Protein AF-M0LZA4-F1 (afdb_monomer)

Nearest PDB structures (foldseek):
  5bpd-assembly1_C  TM=7.822E-01  e=6.440E-02  Pyrococcus furiosus
  6pco-assembly1_B  TM=7.372E-01  e=8.291E-02  Bordetella bronchiseptica
  5bqt-assembly1_B  TM=7.547E-01  e=1.211E-01  Pyrococcus furiosus
  5bpi-assembly1_D  TM=7.627E-01  e=1.374E-01  Pyrococcus furiosus
  5bpd-assembly1_D  TM=7.812E-01  e=1.660E-01  Pyrococcus furiosus

Mean predicted aligned error: 4.05 Å

Solvent-accessible surface area (backbone atoms only — not comparable to full-atom values): 6005 Å² total; per-residue (Å²): 134,90,71,64,51,64,72,67,73,50,67,73,89,59,65,65,45,42,79,69,17,92,88,49,49,80,66,50,49,40,54,51,49,47,24,69,74,69,40,70,40,35,32,62,62,48,17,74,38,37,91,48,50,34,70,54,34,57,61,43,52,61,52,40,30,73,74,46,33,24,40,72,45,82,99,41,93,67,30,36,29,58,24,73,56,29,49,37,48,75,70,64,74,52,56,52,78,79,64,49,80,93,124

Organism: NCBI:txid1132509

Secondary structure (DSSP, 8-state):
----GGG-PPPGGGTTGGGTSTT--HHHHHHHHHHHHH-SB-HHHHHTTSSS-HHHHHHHHHHHHHTTSEEEPTTSTT-EEE-HHHHHHHTT-S-GGGGS---

Radius of gyration: 12.82 Å; Cα contacts (8 Å, |Δi|>4): 148; chains: 1; bounding box: 28×31×44 Å

Sequence (103 aa):
MNGNAGDLEPPSYLEGVHREVDWMQPSDNYILEWLSHAGKQTPHTIGLNIAYSYETASHRCPILANHGLLNRIEGERGVYELSDLGRQYLAGELSPEDLQDDE

InterPro domains:
  IPR036388 Winged helix-like DNA-binding domain superfamily [G3DSA:1.10.10.10] (15-100)
  IPR036390 Winged helix DNA-binding domain superfamily [SSF46785] (25-91)

Structure (mmCIF, N/CA/C/O backbone):
data_AF-M0LZA4-F1
#
_entry.id   AF-M0LZA4-F1
#
loop_
_atom_site.group_PDB
_atom_site.id
_atom_site.type_symbol
_atom_site.label_atom_id
_atom_site.label_alt_id
_atom_site.label_comp_id
_atom_site.label_asym_id
_atom_site.label_entity_id
_atom_site.label_seq_id
_atom_site.pdbx_PDB_ins_code
_atom_site.Cartn_x
_atom_site.Cartn_y
_atom_site.Cartn_z
_atom_site.occupancy
_atom_site.B_iso_or_equiv
_atom_site.auth_seq_id
_atom_site.auth_comp_id
_atom_site.auth_asym_id
_atom_site.auth_atom_id
_atom_site.pdbx_PDB_model_num
ATOM 1 N N . MET A 1 1 ? -4.408 2.447 -25.211 1.00 38.28 1 MET A N 1
ATOM 2 C CA . MET A 1 1 ? -4.411 3.597 -24.288 1.00 38.28 1 MET A CA 1
ATOM 3 C C . MET A 1 1 ? -2.954 3.859 -23.954 1.00 38.28 1 MET A C 1
ATOM 5 O O . MET A 1 1 ? -2.333 2.973 -23.393 1.00 38.28 1 MET A O 1
ATOM 9 N N . ASN A 1 2 ? -2.390 4.982 -24.399 1.00 37.00 2 ASN A N 1
ATOM 10 C CA . ASN A 1 2 ? -1.015 5.387 -24.073 1.00 37.00 2 ASN A CA 1
ATOM 11 C C . ASN A 1 2 ? -1.081 6.467 -22.985 1.00 37.00 2 ASN A C 1
ATOM 13 O O . ASN A 1 2 ? -0.670 7.600 -23.216 1.00 37.00 2 ASN A O 1
ATOM 17 N N . GLY A 1 3 ? -1.714 6.143 -21.854 1.00 44.88 3 GLY A N 1
ATOM 18 C CA . GLY A 1 3 ? -1.645 6.992 -20.669 1.00 44.88 3 GLY A CA 1
ATOM 19 C C . GLY A 1 3 ? -0.271 6.798 -20.048 1.00 44.88 3 GLY A C 1
ATOM 20 O O . GLY A 1 3 ? 0.137 5.659 -19.823 1.00 44.88 3 GLY A O 1
ATOM 21 N N . ASN A 1 4 ? 0.468 7.883 -19.850 1.00 50.09 4 ASN A N 1
ATOM 22 C CA . ASN A 1 4 ? 1.669 7.836 -19.036 1.00 50.09 4 ASN A CA 1
ATOM 23 C C . ASN A 1 4 ? 1.234 7.439 -17.619 1.00 50.09 4 ASN A C 1
ATOM 25 O O . ASN A 1 4 ? 0.330 8.059 -17.068 1.00 50.09 4 ASN A O 1
ATOM 29 N N . ALA A 1 5 ? 1.831 6.395 -17.047 1.00 54.19 5 ALA A N 1
ATOM 30 C CA . ALA A 1 5 ? 1.429 5.877 -15.739 1.00 54.19 5 ALA A CA 1
ATOM 31 C C . ALA A 1 5 ? 1.521 6.933 -14.616 1.00 54.19 5 ALA A C 1
ATOM 33 O O . ALA A 1 5 ? 0.789 6.854 -13.637 1.00 54.19 5 ALA A O 1
ATOM 34 N N . GLY A 1 6 ? 2.343 7.972 -14.814 1.00 56.28 6 GLY A N 1
ATOM 35 C CA . GLY A 1 6 ? 2.496 9.097 -13.890 1.00 56.28 6 GLY A CA 1
ATOM 36 C C . GLY A 1 6 ? 1.265 9.993 -13.686 1.00 56.28 6 GLY A C 1
ATOM 37 O O . GLY A 1 6 ? 1.331 10.840 -12.805 1.00 56.28 6 GLY A O 1
ATOM 38 N N . ASP A 1 7 ? 0.175 9.810 -14.443 1.00 67.94 7 ASP A N 1
ATOM 39 C CA . ASP A 1 7 ? -1.081 10.569 -14.280 1.00 67.94 7 ASP A CA 1
ATOM 40 C C . ASP A 1 7 ? -2.157 9.794 -13.485 1.00 67.94 7 ASP A C 1
ATOM 42 O O . ASP A 1 7 ? -3.316 10.213 -13.428 1.00 67.94 7 ASP A O 1
ATOM 46 N N . LEU A 1 8 ? -1.820 8.623 -12.928 1.00 74.75 8 LEU A N 1
ATOM 47 C CA . LEU A 1 8 ? -2.757 7.830 -12.135 1.00 74.75 8 LEU A CA 1
ATOM 48 C C . LEU A 1 8 ? -2.972 8.492 -10.768 1.00 74.75 8 LEU A C 1
ATOM 50 O O . LEU A 1 8 ? -2.183 8.313 -9.840 1.00 74.75 8 LEU A O 1
ATOM 54 N N . GLU A 1 9 ? -4.049 9.260 -10.663 1.00 85.00 9 GLU A N 1
ATOM 55 C CA . GLU A 1 9 ? -4.497 9.840 -9.403 1.00 85.00 9 GLU A CA 1
ATOM 56 C C . GLU A 1 9 ? -5.403 8.850 -8.656 1.00 85.00 9 GLU A C 1
ATOM 58 O O . GLU A 1 9 ? -6.311 8.278 -9.267 1.00 85.00 9 GLU A O 1
ATOM 63 N N . PRO A 1 10 ? -5.201 8.648 -7.343 1.00 89.12 10 PRO A N 1
ATOM 64 C CA . PRO A 1 10 ? -6.105 7.841 -6.543 1.00 89.12 10 PRO A CA 1
ATOM 65 C C . PRO A 1 10 ? -7.498 8.485 -6.461 1.00 89.12 10 PRO A C 1
ATOM 67 O O . PRO A 1 10 ? -7.644 9.696 -6.668 1.00 89.12 10 PRO A O 1
ATOM 70 N N . PRO A 1 11 ? -8.537 7.709 -6.104 1.00 92.12 11 PRO A N 1
ATOM 71 C CA . PRO A 1 11 ? -9.874 8.253 -5.923 1.00 92.12 11 PRO A CA 1
ATOM 72 C C . PRO A 1 11 ? -9.890 9.427 -4.936 1.00 92.12 11 PRO A C 1
ATOM 74 O O . PRO A 1 11 ? -9.397 9.321 -3.812 1.00 92.12 11 PRO A O 1
ATOM 77 N N . SER A 1 12 ? -10.488 10.552 -5.337 1.00 92.44 12 SER A N 1
ATOM 78 C CA . SER A 1 12 ? -10.425 11.805 -4.569 1.00 92.44 12 SER A CA 1
ATOM 79 C C . SER A 1 12 ? -11.067 11.724 -3.182 1.00 92.44 12 SER A C 1
ATOM 81 O O . SER A 1 12 ? -10.719 12.501 -2.302 1.00 92.44 12 SER A O 1
ATOM 83 N N . TYR A 1 13 ? -11.980 10.779 -2.947 1.00 91.81 13 TYR A N 1
ATOM 84 C CA . TYR A 1 13 ? -12.565 10.550 -1.621 1.00 91.81 13 TYR A CA 1
ATOM 85 C C . TYR A 1 13 ? -11.591 9.911 -0.620 1.00 91.81 13 TYR A C 1
ATOM 87 O O . TYR A 1 13 ? -11.872 9.91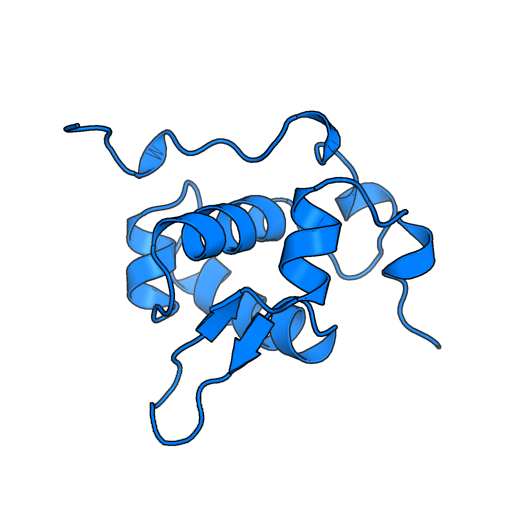9 0.572 1.00 91.81 13 TYR A O 1
ATOM 95 N N . LEU A 1 14 ? -10.447 9.391 -1.076 1.00 93.56 14 LEU A N 1
ATOM 96 C CA . LEU A 1 14 ? -9.364 8.921 -0.206 1.00 93.56 14 LEU A CA 1
ATOM 97 C C . LEU A 1 14 ? -8.360 10.034 0.120 1.00 93.56 14 LEU A C 1
ATOM 99 O O . LEU A 1 14 ? -7.400 9.820 0.870 1.00 93.56 14 LEU A O 1
ATOM 103 N N . GLU A 1 15 ? -8.541 11.228 -0.451 1.00 91.12 15 GLU A N 1
ATOM 104 C CA . GLU A 1 15 ? -7.681 12.367 -0.174 1.00 91.12 15 GLU A CA 1
ATOM 105 C C . GLU A 1 15 ? -7.785 12.754 1.306 1.00 91.12 15 GLU A C 1
ATOM 107 O O . GLU A 1 15 ? -8.848 13.079 1.824 1.00 91.12 15 GLU A O 1
ATOM 112 N N . GLY A 1 16 ? -6.646 12.737 1.998 1.00 92.75 16 GLY A N 1
ATOM 113 C CA . GLY A 1 16 ? -6.576 13.113 3.407 1.00 92.75 16 GLY A CA 1
ATOM 114 C C . GLY A 1 16 ? -6.819 11.984 4.407 1.00 92.75 16 GLY A C 1
ATOM 115 O O . GLY A 1 16 ? -6.524 12.216 5.572 1.00 92.75 16 GLY A O 1
ATOM 116 N N . VAL A 1 17 ? -7.211 10.771 3.988 1.00 94.88 17 VAL A N 1
ATOM 117 C CA . VAL A 1 17 ? -7.378 9.621 4.909 1.00 94.88 17 VAL A CA 1
ATOM 118 C C . VAL A 1 17 ? -6.101 9.339 5.710 1.00 94.88 17 VAL A C 1
ATOM 120 O O . VAL A 1 17 ? -6.155 9.098 6.909 1.00 94.88 17 VAL A O 1
ATOM 123 N N . HIS A 1 18 ? -4.927 9.490 5.088 1.00 95.31 18 HIS A N 1
ATOM 124 C CA . HIS A 1 18 ? -3.623 9.374 5.759 1.00 95.31 18 HIS A CA 1
ATOM 125 C C . HIS A 1 18 ? -3.401 10.361 6.922 1.00 95.31 18 HIS A C 1
ATOM 127 O O . HIS A 1 18 ? -2.405 10.257 7.624 1.00 95.31 18 HIS A O 1
ATOM 133 N N . ARG A 1 19 ? -4.250 11.384 7.077 1.00 96.31 19 ARG A N 1
ATOM 134 C CA . ARG A 1 19 ? -4.193 12.329 8.204 1.00 96.31 19 ARG A CA 1
ATOM 135 C C . ARG A 1 19 ? -5.002 11.843 9.402 1.00 96.31 19 ARG A C 1
ATOM 137 O O . ARG A 1 19 ? -4.838 12.395 10.482 1.00 96.31 19 ARG A O 1
ATOM 144 N N . GLU A 1 20 ? -5.889 10.880 9.181 1.00 95.88 20 GLU A N 1
ATOM 145 C CA . GLU A 1 20 ? -6.749 10.272 10.195 1.00 95.88 20 GLU A CA 1
ATOM 146 C C . GLU A 1 20 ? -6.250 8.879 10.601 1.00 95.88 20 GLU A C 1
ATOM 148 O O . GLU A 1 20 ? -6.637 8.395 11.655 1.00 95.88 20 GLU A O 1
ATOM 153 N N . VAL A 1 21 ? -5.378 8.255 9.799 1.00 96.31 21 VAL A N 1
ATOM 154 C CA . VAL A 1 21 ? -4.763 6.946 10.068 1.00 96.31 21 VAL A CA 1
ATOM 155 C C . VAL A 1 21 ? -3.264 7.118 10.317 1.00 96.31 21 VAL A C 1
ATOM 157 O O . VAL A 1 21 ? -2.518 7.470 9.400 1.00 96.31 21 VAL A O 1
ATOM 160 N N . ASP A 1 22 ? -2.813 6.841 11.542 1.00 94.06 22 ASP A N 1
ATOM 161 C CA . ASP A 1 22 ? -1.497 7.269 12.050 1.00 94.06 22 ASP A CA 1
ATOM 162 C C . ASP A 1 22 ? -0.288 6.661 11.315 1.00 94.06 22 ASP A C 1
ATOM 164 O O . ASP A 1 22 ? 0.793 7.257 11.266 1.00 94.06 22 ASP A O 1
ATOM 168 N N . TRP A 1 23 ? -0.448 5.483 10.709 1.00 96.25 23 TRP A N 1
ATOM 169 C CA . TRP A 1 23 ? 0.632 4.779 10.007 1.00 96.25 23 TRP A CA 1
ATOM 170 C C . TRP A 1 23 ? 0.651 5.026 8.490 1.00 96.25 23 TRP A C 1
ATOM 172 O O . TRP A 1 23 ? 1.636 4.676 7.813 1.00 96.25 23 TRP A O 1
ATOM 182 N N . MET A 1 24 ? -0.410 5.614 7.930 1.00 97.44 24 MET A N 1
ATOM 183 C CA . MET A 1 24 ? -0.564 5.822 6.489 1.00 97.44 24 MET A CA 1
ATOM 184 C C . MET A 1 24 ? 0.210 7.043 5.982 1.00 97.44 24 MET A C 1
ATOM 186 O O . MET A 1 24 ? 0.513 7.994 6.698 1.00 97.44 24 MET A O 1
ATOM 190 N N . GLN A 1 25 ? 0.539 7.024 4.693 1.00 97.44 25 GLN A N 1
ATOM 191 C CA . GLN A 1 25 ? 1.168 8.129 3.977 1.00 97.44 25 GLN A CA 1
ATOM 192 C C . GLN A 1 25 ? 0.408 8.436 2.681 1.00 97.44 25 GLN A C 1
ATOM 194 O O . GLN A 1 25 ? -0.201 7.539 2.103 1.00 97.44 25 GLN A O 1
ATOM 199 N N . PRO A 1 26 ? 0.488 9.675 2.152 1.00 96.00 26 PRO A N 1
ATOM 200 C CA . PRO A 1 26 ? -0.162 10.030 0.887 1.00 96.00 26 PRO A CA 1
ATOM 201 C C . PRO A 1 26 ? 0.196 9.095 -0.279 1.00 96.00 26 PRO A C 1
ATOM 203 O O . PRO A 1 26 ? -0.640 8.810 -1.131 1.00 96.00 26 PRO A O 1
ATOM 206 N N . SER A 1 27 ? 1.434 8.592 -0.297 1.00 96.31 27 SER A N 1
ATOM 207 C CA . SER A 1 27 ? 1.950 7.682 -1.323 1.00 96.31 27 SER A CA 1
ATOM 208 C C . SER A 1 27 ? 1.266 6.319 -1.354 1.00 96.31 27 SER A C 1
ATOM 210 O O . SER A 1 27 ? 1.292 5.662 -2.394 1.00 96.31 27 SER A O 1
ATOM 212 N N . ASP A 1 28 ? 0.642 5.892 -0.258 1.00 97.88 28 ASP A N 1
ATOM 213 C CA . ASP A 1 28 ? 0.002 4.581 -0.174 1.00 97.88 28 ASP A CA 1
ATOM 214 C C . ASP A 1 28 ? -1.166 4.459 -1.142 1.00 97.88 28 ASP A C 1
ATOM 216 O O . ASP A 1 28 ? -1.283 3.451 -1.834 1.00 97.88 28 ASP A O 1
ATOM 220 N N . ASN A 1 29 ? -1.968 5.517 -1.271 1.00 97.06 29 ASN A N 1
ATOM 221 C CA . ASN A 1 29 ? -3.111 5.532 -2.179 1.00 97.06 29 ASN A CA 1
ATOM 222 C C . ASN A 1 29 ? -2.670 5.309 -3.631 1.00 97.06 29 ASN A C 1
ATOM 224 O O . ASN A 1 29 ? -3.308 4.555 -4.357 1.00 97.06 29 ASN A O 1
ATOM 228 N N . TYR A 1 30 ? -1.536 5.889 -4.035 1.00 96.69 30 TYR A N 1
ATOM 229 C CA . TYR A 1 30 ? -0.977 5.701 -5.376 1.00 96.69 30 TYR A CA 1
ATOM 230 C C . TYR A 1 30 ? -0.451 4.278 -5.587 1.00 96.69 30 TYR A C 1
ATOM 232 O O . TYR A 1 30 ? -0.599 3.718 -6.671 1.00 96.69 30 TYR A O 1
ATOM 240 N N . ILE A 1 31 ? 0.151 3.669 -4.561 1.00 97.50 31 ILE A N 1
ATOM 241 C CA . ILE A 1 31 ? 0.622 2.278 -4.623 1.00 97.50 31 ILE A CA 1
ATOM 242 C C . ILE A 1 31 ? -0.563 1.322 -4.785 1.00 97.50 31 ILE A C 1
ATOM 244 O O . ILE A 1 31 ? -0.529 0.450 -5.656 1.00 97.50 31 ILE A O 1
ATOM 248 N N . LEU A 1 32 ? -1.599 1.487 -3.958 1.00 97.75 32 LEU A N 1
ATOM 249 C CA . LEU A 1 32 ? -2.803 0.655 -3.986 1.00 97.75 32 LEU A CA 1
ATOM 250 C C . LEU A 1 32 ? -3.528 0.803 -5.325 1.00 97.75 32 LEU A C 1
ATOM 252 O O . LEU A 1 32 ? -3.845 -0.204 -5.960 1.00 97.75 32 LEU A O 1
ATOM 256 N N . GLU A 1 33 ? -3.715 2.039 -5.790 1.00 96.88 33 GLU A N 1
ATOM 257 C CA . GLU A 1 33 ? -4.389 2.316 -7.057 1.00 96.88 33 GLU A CA 1
ATOM 258 C C . GLU A 1 33 ? -3.603 1.775 -8.256 1.00 96.88 33 GLU A C 1
ATOM 260 O O . GLU A 1 33 ? -4.172 1.174 -9.167 1.00 96.88 33 GLU A O 1
ATOM 265 N N . TRP A 1 34 ? -2.274 1.883 -8.252 1.00 96.69 34 TRP A N 1
ATOM 266 C CA . TRP A 1 34 ? -1.465 1.285 -9.312 1.00 96.69 34 TRP A CA 1
ATOM 267 C C . TRP A 1 34 ? -1.592 -0.241 -9.343 1.00 96.69 34 TRP A C 1
ATOM 269 O O . TRP A 1 34 ? -1.768 -0.832 -10.410 1.00 96.69 34 TRP A O 1
ATOM 279 N N . LEU A 1 35 ? -1.536 -0.898 -8.183 1.00 97.38 35 LEU A N 1
ATOM 280 C CA . LEU A 1 35 ? -1.668 -2.355 -8.087 1.00 97.38 35 LEU A CA 1
ATOM 281 C C . LEU A 1 35 ? -3.080 -2.849 -8.434 1.00 97.38 35 LEU A C 1
ATOM 283 O O . LEU A 1 35 ? -3.214 -3.970 -8.934 1.00 97.38 35 LEU A O 1
ATOM 287 N N . SER A 1 36 ? -4.117 -2.026 -8.237 1.00 96.75 36 SER A N 1
ATOM 288 C CA . SER A 1 36 ? -5.489 -2.339 -8.664 1.00 96.75 36 SER A CA 1
ATOM 289 C C . SER A 1 36 ? -5.589 -2.494 -10.190 1.00 96.75 36 SER A C 1
ATOM 291 O O . SER A 1 36 ? -6.305 -3.374 -10.675 1.00 96.75 36 SER A O 1
ATOM 293 N N . HIS A 1 37 ? -4.789 -1.723 -10.937 1.00 94.12 37 HIS A N 1
ATOM 294 C CA . HIS A 1 37 ? -4.735 -1.727 -12.401 1.00 94.12 37 HIS A CA 1
ATOM 295 C C . HIS A 1 37 ? -3.695 -2.698 -12.976 1.00 94.12 37 HIS A C 1
ATOM 297 O O . HIS A 1 37 ? -3.964 -3.411 -13.945 1.00 94.12 37 HIS A O 1
ATOM 303 N N . ALA A 1 38 ? -2.486 -2.709 -12.411 1.00 94.69 38 ALA A N 1
ATOM 304 C CA . ALA A 1 38 ? -1.323 -3.405 -12.963 1.00 94.69 38 ALA A CA 1
ATOM 305 C C . ALA A 1 38 ? -1.174 -4.856 -12.472 1.00 94.69 38 ALA A C 1
ATOM 307 O O . ALA A 1 38 ? -0.321 -5.592 -12.983 1.00 94.69 38 ALA A O 1
ATOM 308 N N . GLY A 1 39 ? -1.968 -5.269 -11.479 1.00 96.06 39 GLY A N 1
ATOM 309 C CA . GLY A 1 39 ? -1.845 -6.568 -10.824 1.00 96.06 39 GLY A CA 1
ATOM 310 C C . GLY A 1 39 ? -0.569 -6.672 -9.989 1.00 96.06 39 GLY A C 1
ATOM 311 O O . GLY A 1 39 ? -0.078 -5.680 -9.456 1.00 96.06 39 GLY A O 1
ATOM 312 N N . LYS A 1 40 ? -0.018 -7.884 -9.865 1.00 96.81 40 LYS A N 1
ATOM 313 C CA . LYS A 1 40 ? 1.165 -8.133 -9.032 1.00 96.81 40 LYS A CA 1
ATOM 314 C C . LYS A 1 40 ? 2.423 -7.459 -9.593 1.00 96.81 40 LYS A C 1
ATOM 316 O O . LYS A 1 40 ? 2.776 -7.666 -10.754 1.00 96.81 40 LYS A O 1
ATOM 321 N N . GLN A 1 41 ? 3.118 -6.668 -8.779 1.00 97.88 41 GLN A N 1
ATOM 322 C CA . GLN A 1 41 ? 4.299 -5.901 -9.193 1.00 97.88 41 GLN A CA 1
ATOM 323 C C . GLN A 1 41 ? 5.383 -5.873 -8.110 1.00 97.88 41 GLN A C 1
ATOM 325 O O . GLN A 1 41 ? 5.134 -6.114 -6.930 1.00 97.88 41 GLN A O 1
ATOM 330 N N . THR A 1 42 ? 6.613 -5.554 -8.518 1.00 97.69 42 THR A N 1
ATOM 331 C CA . THR A 1 42 ? 7.705 -5.247 -7.580 1.00 97.69 42 THR A CA 1
ATOM 332 C C . THR A 1 42 ? 7.672 -3.769 -7.182 1.00 97.69 42 THR A C 1
ATOM 334 O O . THR A 1 42 ? 7.271 -2.944 -8.007 1.00 97.69 42 THR A O 1
ATOM 337 N N . PRO A 1 43 ? 8.185 -3.380 -5.998 1.00 97.19 43 PRO A N 1
ATOM 338 C CA . PRO A 1 43 ? 8.306 -1.973 -5.619 1.00 97.19 43 PRO A CA 1
ATOM 339 C C . PRO A 1 43 ? 9.064 -1.122 -6.641 1.00 97.19 43 PRO A C 1
ATOM 341 O O . PRO A 1 43 ? 8.745 0.048 -6.823 1.00 97.19 43 PRO A O 1
ATOM 344 N N . HIS A 1 44 ? 10.037 -1.717 -7.341 1.00 96.00 44 HIS A N 1
ATOM 345 C CA . HIS A 1 44 ? 10.762 -1.051 -8.422 1.00 96.00 44 HIS A CA 1
ATOM 346 C C . HIS A 1 44 ? 9.840 -0.666 -9.573 1.00 96.00 44 HIS A C 1
ATOM 348 O O . HIS A 1 44 ? 9.815 0.495 -9.970 1.00 96.00 44 HIS A O 1
ATOM 354 N N . THR A 1 45 ? 9.034 -1.608 -10.064 1.00 95.81 45 THR A N 1
ATOM 355 C CA . THR A 1 45 ? 8.064 -1.313 -11.121 1.00 95.81 45 THR A CA 1
ATOM 356 C C . THR A 1 45 ? 7.009 -0.315 -10.651 1.00 95.81 45 THR A C 1
ATOM 358 O O . THR A 1 45 ? 6.646 0.567 -11.420 1.00 95.81 45 THR A O 1
ATOM 361 N N . ILE A 1 46 ? 6.551 -0.410 -9.400 1.00 96.00 46 ILE A N 1
ATOM 362 C CA . ILE A 1 46 ? 5.572 0.527 -8.829 1.00 96.00 46 ILE A CA 1
ATOM 363 C C . ILE A 1 46 ? 6.128 1.957 -8.853 1.00 96.00 46 ILE A C 1
ATOM 365 O O . ILE A 1 46 ? 5.535 2.823 -9.484 1.00 96.00 46 ILE A O 1
ATOM 369 N N . GLY A 1 47 ? 7.302 2.201 -8.259 1.00 94.94 47 GLY A N 1
ATOM 370 C CA . GLY A 1 47 ? 7.896 3.544 -8.172 1.00 94.94 47 GLY A CA 1
ATOM 371 C C . GLY A 1 47 ? 8.327 4.164 -9.507 1.00 94.94 47 GLY A C 1
ATOM 372 O O . GLY A 1 47 ? 8.554 5.364 -9.578 1.00 94.94 47 GLY A O 1
ATOM 373 N N . LEU A 1 48 ? 8.440 3.374 -10.579 1.00 93.88 48 LEU A N 1
ATOM 374 C CA . LEU A 1 48 ? 8.646 3.901 -11.935 1.00 93.88 48 LEU A CA 1
ATOM 375 C C . LEU A 1 48 ? 7.354 4.420 -12.583 1.00 93.88 48 LEU A C 1
ATOM 377 O O . LEU A 1 48 ? 7.421 5.086 -13.613 1.00 93.88 48 LEU A O 1
ATOM 381 N N . ASN A 1 49 ? 6.195 4.073 -12.022 1.00 94.06 49 ASN A N 1
ATOM 382 C CA . ASN A 1 49 ? 4.885 4.276 -12.635 1.00 94.06 49 ASN A CA 1
ATOM 383 C C . ASN A 1 49 ? 3.922 5.100 -11.771 1.00 94.06 49 ASN A C 1
ATOM 385 O O . ASN A 1 49 ? 2.796 5.317 -12.192 1.00 94.06 49 ASN A O 1
ATOM 389 N N . ILE A 1 50 ? 4.344 5.571 -10.598 1.00 93.50 50 ILE A N 1
ATOM 390 C CA . ILE A 1 50 ? 3.546 6.457 -9.739 1.00 93.50 50 ILE A CA 1
ATOM 391 C C . ILE A 1 50 ? 4.275 7.783 -9.510 1.00 93.50 50 ILE A C 1
ATOM 393 O O . ILE A 1 50 ? 5.462 7.912 -9.805 1.00 93.50 50 ILE A O 1
ATOM 397 N N . ALA A 1 51 ? 3.588 8.761 -8.922 1.00 92.00 51 ALA A N 1
ATOM 398 C CA . ALA A 1 51 ? 4.152 10.075 -8.596 1.00 92.00 51 ALA A CA 1
ATOM 399 C C . ALA A 1 51 ? 5.258 10.059 -7.508 1.00 92.00 51 ALA A C 1
ATOM 401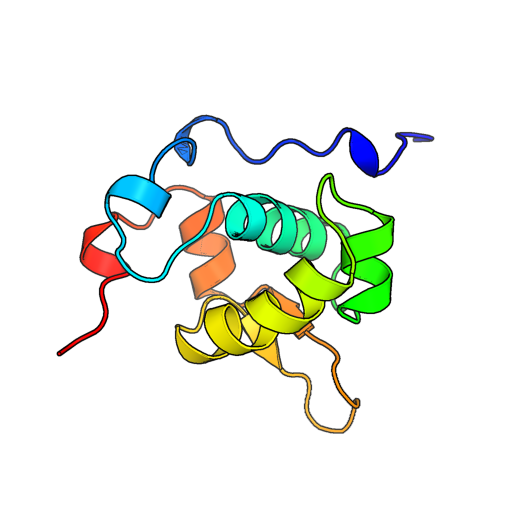 O O . ALA A 1 51 ? 5.833 11.099 -7.187 1.00 92.00 51 ALA A O 1
ATOM 402 N N . TYR A 1 52 ? 5.566 8.892 -6.937 1.00 93.31 52 TYR A N 1
ATOM 403 C CA . TYR A 1 52 ? 6.531 8.692 -5.855 1.00 93.31 52 TYR A CA 1
ATOM 404 C C . TYR A 1 52 ? 7.686 7.788 -6.278 1.00 93.31 52 TYR A C 1
ATOM 406 O O . TYR A 1 52 ? 7.554 6.963 -7.176 1.00 93.31 52 TYR A O 1
ATOM 414 N N . SER A 1 53 ? 8.823 7.913 -5.591 1.00 94.56 53 SER A N 1
ATOM 415 C CA . SER A 1 53 ? 10.031 7.178 -5.955 1.00 94.56 53 SER A CA 1
ATOM 416 C C . SER A 1 53 ? 9.953 5.682 -5.631 1.00 94.56 53 SER A C 1
ATOM 418 O O . SER A 1 53 ? 9.145 5.215 -4.821 1.00 94.56 53 SER A O 1
ATOM 420 N N . TYR A 1 54 ? 10.872 4.921 -6.227 1.00 94.38 54 TYR A N 1
ATOM 421 C CA . TYR A 1 54 ? 11.105 3.522 -5.875 1.00 94.38 54 TYR A CA 1
ATOM 422 C C . TYR A 1 54 ? 11.398 3.329 -4.381 1.00 94.38 54 TYR A C 1
ATOM 424 O O . TYR A 1 54 ? 10.877 2.393 -3.780 1.00 94.38 54 TYR A O 1
ATOM 432 N N . GLU A 1 55 ? 12.210 4.190 -3.767 1.00 97.75 55 GLU A N 1
ATOM 433 C CA . GLU A 1 55 ? 12.546 4.103 -2.342 1.00 97.75 55 GLU A CA 1
ATOM 434 C C . GLU A 1 55 ? 11.290 4.225 -1.477 1.00 97.75 55 GLU A C 1
ATOM 436 O O . GLU A 1 55 ? 11.111 3.438 -0.545 1.00 97.75 55 GLU A O 1
ATOM 441 N N . THR A 1 56 ? 10.384 5.146 -1.830 1.00 97.44 56 THR A N 1
ATOM 442 C CA . THR A 1 56 ? 9.070 5.257 -1.191 1.00 97.44 56 THR A CA 1
ATOM 443 C C . THR A 1 56 ? 8.282 3.961 -1.352 1.00 97.44 56 THR A C 1
ATOM 445 O O . THR A 1 56 ? 7.869 3.379 -0.351 1.00 97.44 56 THR A O 1
ATOM 448 N N . ALA A 1 57 ? 8.126 3.450 -2.577 1.00 97.44 57 ALA A N 1
ATOM 449 C CA . ALA A 1 57 ? 7.395 2.204 -2.815 1.00 97.44 57 ALA A CA 1
ATOM 450 C C . ALA A 1 57 ? 8.005 1.012 -2.051 1.00 97.44 57 ALA A C 1
ATOM 452 O O . ALA A 1 57 ? 7.281 0.214 -1.455 1.00 97.44 57 ALA A O 1
ATOM 453 N N . SER A 1 58 ? 9.336 0.906 -2.010 1.00 97.69 58 SER A N 1
A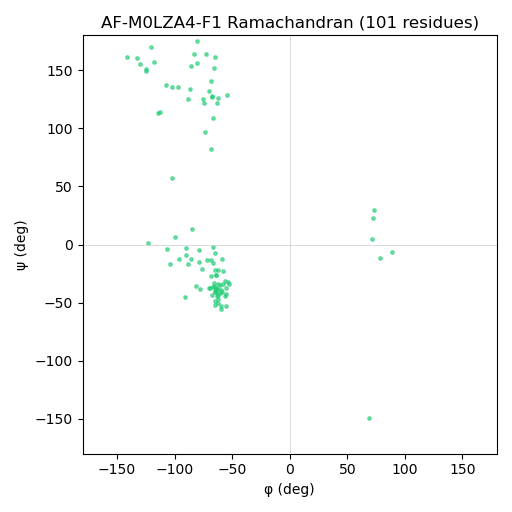TOM 454 C CA . SER A 1 58 ? 10.053 -0.164 -1.310 1.00 97.69 58 SER A CA 1
ATOM 455 C C . SER A 1 58 ? 9.861 -0.110 0.202 1.00 97.69 58 SER A C 1
ATOM 457 O O . SER A 1 58 ? 9.859 -1.164 0.837 1.00 97.69 58 SER A O 1
ATOM 459 N N . HIS A 1 59 ? 9.725 1.085 0.776 1.00 98.19 59 HIS A N 1
ATOM 460 C CA . HIS A 1 59 ? 9.455 1.263 2.200 1.00 98.19 59 HIS A CA 1
ATOM 461 C C . HIS A 1 59 ? 7.980 1.014 2.538 1.00 98.19 59 HIS A C 1
ATOM 463 O O . HIS A 1 59 ? 7.676 0.413 3.565 1.00 98.19 59 HIS A O 1
ATOM 469 N N . ARG A 1 60 ? 7.061 1.445 1.668 1.00 98.38 60 ARG A N 1
ATOM 470 C CA . ARG A 1 60 ? 5.617 1.381 1.925 1.00 98.38 60 ARG A CA 1
ATOM 471 C C . ARG A 1 60 ? 4.983 0.021 1.654 1.00 98.38 60 ARG A C 1
ATOM 473 O O . ARG A 1 60 ? 4.129 -0.383 2.432 1.00 98.38 60 ARG A O 1
ATOM 480 N N . CYS A 1 61 ? 5.416 -0.729 0.635 1.00 98.44 61 CYS A N 1
ATOM 481 C CA . CYS A 1 61 ? 4.801 -2.032 0.323 1.00 98.44 61 CYS A CA 1
ATOM 482 C C . CYS A 1 61 ? 4.799 -3.024 1.509 1.00 98.44 61 CYS A C 1
ATOM 484 O O . CYS A 1 61 ? 3.761 -3.636 1.750 1.00 98.44 61 CYS A O 1
ATOM 486 N N . PRO A 1 62 ? 5.896 -3.195 2.281 1.00 97.88 62 PRO A N 1
ATOM 487 C CA . PRO A 1 62 ? 5.872 -4.042 3.474 1.00 97.88 62 PRO A CA 1
ATOM 488 C C . PRO A 1 62 ? 4.906 -3.549 4.557 1.00 97.88 62 PRO A C 1
ATOM 490 O O . PRO A 1 62 ? 4.252 -4.368 5.187 1.00 97.88 62 PRO A O 1
ATOM 493 N N . ILE A 1 63 ? 4.801 -2.231 4.759 1.00 98.00 63 ILE A N 1
ATOM 494 C CA . ILE A 1 63 ? 3.894 -1.634 5.750 1.00 98.00 63 ILE A CA 1
ATOM 495 C C . ILE A 1 63 ? 2.449 -1.929 5.348 1.00 98.00 63 ILE A C 1
ATOM 497 O O . ILE A 1 63 ? 1.717 -2.547 6.107 1.00 98.00 63 ILE A O 1
ATOM 501 N N . LEU A 1 64 ? 2.074 -1.617 4.106 1.00 98.38 64 LEU A N 1
ATOM 502 C CA . LEU A 1 64 ? 0.739 -1.911 3.583 1.00 98.38 64 LEU A CA 1
ATOM 503 C C . LEU A 1 64 ? 0.394 -3.405 3.634 1.00 98.38 64 LEU A C 1
ATOM 505 O O . LEU A 1 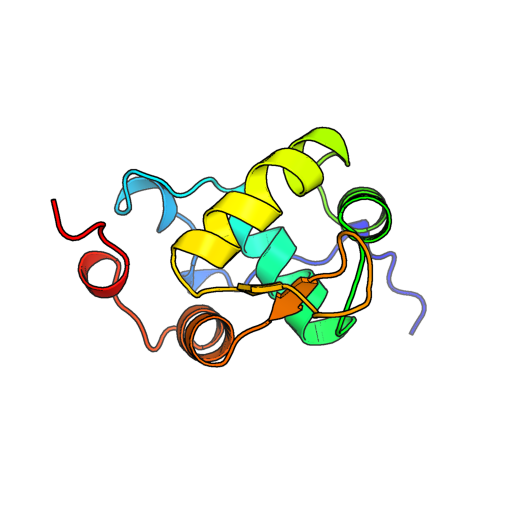64 ? -0.762 -3.757 3.850 1.00 98.38 64 LEU A O 1
ATOM 509 N N . ALA A 1 65 ? 1.381 -4.287 3.454 1.00 98.00 65 ALA A N 1
ATOM 510 C CA . ALA A 1 65 ? 1.178 -5.722 3.613 1.00 98.00 65 ALA A CA 1
ATOM 511 C C . ALA A 1 65 ? 0.959 -6.133 5.078 1.00 98.00 65 ALA A C 1
ATOM 513 O O . ALA A 1 65 ? 0.134 -7.002 5.345 1.00 98.00 65 ALA A O 1
ATOM 514 N N . ASN A 1 66 ? 1.652 -5.498 6.028 1.00 97.12 66 ASN A N 1
ATOM 515 C CA . ASN A 1 66 ? 1.456 -5.750 7.457 1.00 97.12 66 ASN A CA 1
ATOM 516 C C . ASN A 1 66 ? 0.049 -5.347 7.927 1.00 97.12 66 ASN A C 1
ATOM 518 O O . ASN A 1 66 ? -0.543 -6.089 8.701 1.00 97.12 66 ASN A O 1
ATOM 522 N N . HIS A 1 67 ? -0.509 -4.247 7.407 1.00 97.31 67 HIS A N 1
ATOM 523 C CA . HIS A 1 67 ? -1.902 -3.839 7.673 1.00 97.31 67 HIS A CA 1
ATOM 524 C C . HIS A 1 67 ? -2.917 -4.513 6.733 1.00 97.31 67 HIS A C 1
ATOM 526 O O . HIS A 1 67 ? -4.058 -4.080 6.612 1.00 97.31 67 HIS A O 1
ATOM 532 N N . GLY A 1 68 ? -2.508 -5.556 6.005 1.00 97.50 68 GLY A N 1
ATOM 533 C CA . GLY A 1 68 ? -3.410 -6.374 5.199 1.00 97.50 68 GLY A CA 1
ATOM 534 C C . GLY A 1 68 ? -3.960 -5.716 3.933 1.00 97.50 68 GLY A C 1
ATOM 535 O O . GLY A 1 68 ? -4.759 -6.354 3.254 1.00 97.50 68 GLY A O 1
ATOM 536 N N . LEU A 1 69 ? -3.543 -4.500 3.558 1.00 98.31 69 LEU A N 1
ATOM 537 C CA . LEU A 1 69 ? -3.961 -3.838 2.309 1.00 98.31 69 LEU A CA 1
ATOM 538 C C . LEU A 1 69 ? -3.254 -4.401 1.065 1.00 98.31 69 LEU A C 1
ATOM 540 O O . LEU A 1 69 ? -3.761 -4.276 -0.051 1.00 98.31 69 LEU A O 1
ATOM 544 N N . LEU A 1 70 ? -2.103 -5.054 1.246 1.00 98.62 70 LEU A N 1
ATOM 545 C CA . LEU A 1 70 ? -1.384 -5.782 0.198 1.00 98.62 70 LEU A CA 1
ATOM 546 C C . LEU A 1 70 ? -1.120 -7.233 0.604 1.00 98.62 70 LEU A C 1
ATOM 548 O O . LEU A 1 70 ? -0.891 -7.534 1.770 1.00 98.62 70 LEU A O 1
ATOM 552 N N . ASN A 1 71 ? -1.035 -8.117 -0.385 1.00 98.38 71 ASN A N 1
ATOM 553 C CA . ASN A 1 71 ? -0.511 -9.467 -0.216 1.00 98.38 71 ASN A CA 1
ATOM 554 C C . ASN A 1 71 ? 0.913 -9.540 -0.766 1.00 98.38 71 ASN A C 1
ATOM 556 O O . ASN A 1 71 ? 1.195 -9.071 -1.872 1.00 98.38 71 ASN A O 1
ATOM 560 N N . ARG A 1 72 ? 1.819 -10.174 -0.017 1.00 97.62 72 ARG A N 1
ATOM 561 C 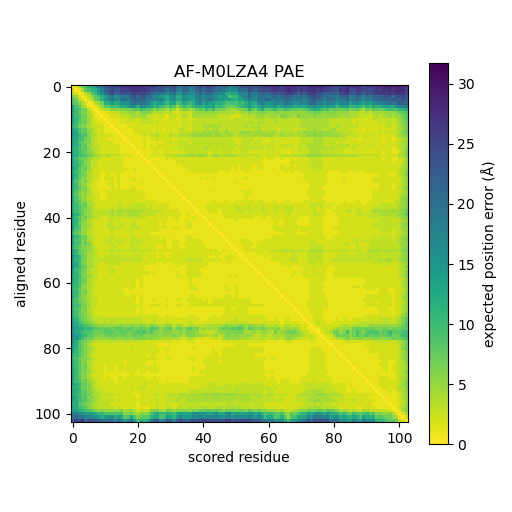CA . ARG A 1 72 ? 3.154 -10.524 -0.513 1.00 97.62 72 ARG A CA 1
ATOM 562 C C . ARG A 1 72 ? 3.096 -11.888 -1.190 1.00 97.62 72 ARG A C 1
ATOM 564 O O . ARG A 1 72 ? 2.694 -12.863 -0.565 1.00 97.62 72 ARG A O 1
ATOM 571 N N . ILE A 1 73 ? 3.536 -11.972 -2.442 1.00 97.00 73 ILE A N 1
ATOM 572 C CA . ILE A 1 73 ? 3.467 -13.219 -3.209 1.00 97.00 73 ILE A CA 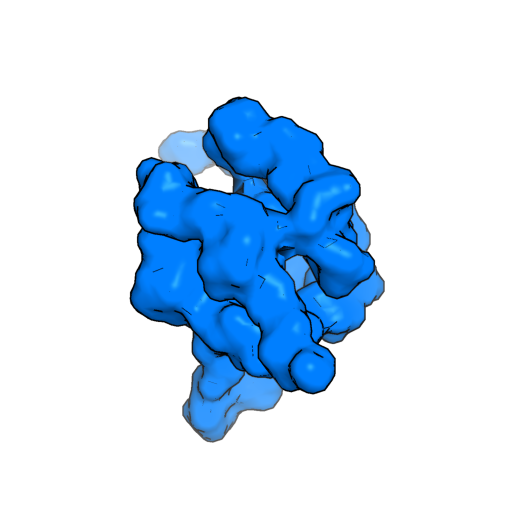1
ATOM 573 C C . ILE A 1 73 ? 4.529 -14.205 -2.719 1.00 97.00 73 ILE A C 1
ATOM 575 O O . ILE A 1 73 ? 5.732 -13.927 -2.754 1.00 97.00 73 ILE A O 1
ATOM 579 N N . GLU A 1 74 ? 4.093 -15.381 -2.274 1.00 91.62 74 GLU A N 1
ATOM 580 C CA . GLU A 1 74 ? 4.998 -16.460 -1.888 1.00 91.62 74 GLU A CA 1
ATOM 581 C C . GLU A 1 74 ? 5.740 -17.029 -3.105 1.00 91.62 74 GLU A C 1
ATOM 583 O O . GLU A 1 74 ? 5.190 -17.169 -4.194 1.00 91.62 74 GLU A O 1
ATOM 588 N N . GLY A 1 75 ? 7.024 -17.349 -2.934 1.00 89.75 75 GLY A N 1
ATOM 589 C CA . GLY A 1 75 ? 7.868 -17.859 -4.022 1.00 89.75 75 GLY A CA 1
ATOM 590 C C . GLY A 1 75 ? 8.382 -16.795 -5.003 1.00 89.75 75 GLY A C 1
ATOM 591 O O . GLY A 1 75 ? 9.323 -17.075 -5.744 1.00 89.75 75 GLY A O 1
ATOM 592 N N . GLU A 1 76 ? 7.865 -15.562 -4.962 1.00 90.75 76 GLU A N 1
ATOM 593 C CA . GLU A 1 76 ? 8.330 -14.438 -5.784 1.00 90.75 76 GLU A CA 1
ATOM 594 C C . GLU A 1 76 ? 8.948 -13.338 -4.906 1.00 90.75 76 GLU A C 1
ATOM 596 O O . GLU A 1 76 ? 8.293 -12.684 -4.093 1.00 90.75 76 GLU A O 1
ATOM 601 N N . ARG A 1 77 ? 10.263 -13.120 -5.032 1.00 89.06 77 ARG A N 1
ATOM 602 C CA . ARG A 1 77 ? 10.984 -12.206 -4.135 1.00 89.06 77 ARG A CA 1
ATOM 603 C C . ARG A 1 77 ? 10.529 -10.757 -4.330 1.00 89.06 77 ARG A C 1
ATOM 605 O O . ARG A 1 77 ? 10.935 -10.101 -5.282 1.00 89.06 77 ARG A O 1
ATOM 612 N N . GLY A 1 78 ? 9.804 -10.236 -3.339 1.00 92.44 78 GLY A N 1
ATOM 613 C CA . GLY A 1 78 ? 9.445 -8.819 -3.269 1.00 92.44 78 GLY A CA 1
ATOM 614 C C . GLY A 1 78 ? 8.371 -8.415 -4.274 1.00 92.44 78 GLY A C 1
ATOM 615 O O . GLY A 1 78 ? 8.379 -7.275 -4.724 1.00 92.44 78 GLY A O 1
ATOM 616 N N . VAL A 1 79 ? 7.486 -9.342 -4.636 1.00 97.94 79 VAL A N 1
ATOM 617 C CA . VAL A 1 79 ? 6.300 -9.055 -5.444 1.00 97.94 79 VAL A CA 1
ATOM 618 C C . VAL A 1 79 ? 5.103 -8.875 -4.513 1.00 97.94 79 VAL A C 1
ATOM 620 O O . VAL A 1 79 ? 4.927 -9.651 -3.570 1.00 97.94 79 VAL A O 1
ATOM 623 N N . TYR A 1 80 ? 4.306 -7.845 -4.779 1.00 98.62 80 TYR A N 1
ATOM 624 C CA . TYR A 1 80 ? 3.101 -7.501 -4.031 1.00 98.62 80 TYR A CA 1
ATOM 625 C C . TYR A 1 80 ? 1.906 -7.413 -4.970 1.00 98.62 80 TYR A C 1
ATOM 627 O O . TYR A 1 80 ? 2.053 -7.022 -6.128 1.00 98.62 80 TYR A O 1
ATOM 635 N N . GLU A 1 81 ? 0.728 -7.739 -4.460 1.00 98.31 81 GLU A N 1
ATOM 636 C CA . GLU A 1 81 ? -0.553 -7.527 -5.129 1.00 98.31 81 GLU A CA 1
ATOM 637 C C . GLU A 1 81 ? -1.560 -6.894 -4.170 1.00 98.31 81 GLU A C 1
ATOM 639 O O . GLU A 1 81 ? -1.403 -6.970 -2.951 1.00 98.31 81 GLU A O 1
ATOM 644 N N . LEU A 1 82 ? -2.601 -6.280 -4.727 1.00 98.50 82 LEU A N 1
ATOM 645 C CA . LEU A 1 82 ? -3.697 -5.728 -3.942 1.00 98.50 82 LEU A CA 1
ATOM 646 C C . LEU A 1 82 ? -4.498 -6.854 -3.265 1.00 98.50 82 LEU A C 1
ATOM 648 O O . LEU A 1 82 ? -4.944 -7.786 -3.943 1.00 98.50 82 LEU A O 1
ATOM 652 N N . SER A 1 83 ? -4.699 -6.745 -1.950 1.00 98.56 83 SER A N 1
ATOM 653 C CA . SER A 1 83 ? -5.527 -7.681 -1.183 1.00 98.56 83 SER A CA 1
ATOM 654 C C . SER A 1 83 ? -7.022 -7.371 -1.326 1.00 98.56 83 SER A C 1
ATOM 656 O O . SER A 1 83 ? -7.413 -6.355 -1.905 1.00 98.56 83 SER A O 1
ATOM 658 N N . ASP A 1 84 ? -7.878 -8.218 -0.756 1.00 98.31 84 ASP A N 1
ATOM 659 C CA . ASP A 1 84 ? -9.318 -7.946 -0.700 1.00 98.31 84 ASP A CA 1
ATOM 660 C C . ASP A 1 84 ? -9.650 -6.742 0.195 1.00 98.31 84 ASP A C 1
ATOM 662 O O . ASP A 1 84 ? -10.508 -5.939 -0.167 1.00 98.31 84 ASP A O 1
ATOM 666 N N . LEU A 1 85 ? -8.929 -6.558 1.308 1.00 98.19 85 LEU A N 1
ATOM 667 C CA . LEU A 1 85 ? -9.070 -5.371 2.158 1.00 98.19 85 LEU A CA 1
ATOM 668 C C . LEU A 1 85 ? -8.627 -4.106 1.409 1.00 98.19 85 LEU A C 1
ATOM 670 O O . LEU A 1 85 ? -9.307 -3.087 1.454 1.00 98.19 85 LEU A O 1
ATOM 674 N N . GLY A 1 86 ? -7.538 -4.189 0.636 1.00 98.19 86 GLY A N 1
ATOM 675 C CA . GLY A 1 86 ? -7.081 -3.103 -0.232 1.00 98.19 86 GLY A CA 1
ATOM 676 C C . GLY A 1 86 ? -8.113 -2.706 -1.292 1.00 98.19 86 GLY A C 1
ATOM 677 O O . GLY A 1 86 ? -8.253 -1.524 -1.600 1.00 98.19 86 GLY A O 1
ATOM 678 N N . ARG A 1 87 ? -8.882 -3.666 -1.826 1.00 98.12 87 ARG A N 1
ATOM 679 C CA . ARG A 1 87 ? -9.997 -3.377 -2.748 1.00 98.12 87 ARG A CA 1
ATOM 680 C C . ARG A 1 87 ? -11.144 -2.652 -2.050 1.00 98.12 87 ARG A C 1
ATOM 682 O O . ARG A 1 87 ? -11.655 -1.693 -2.614 1.00 98.12 87 ARG A O 1
ATOM 689 N N . GLN A 1 88 ? -11.522 -3.085 -0.847 1.00 98.00 88 GLN A N 1
ATOM 690 C CA . GLN A 1 88 ? -12.561 -2.424 -0.044 1.00 98.00 88 GLN A CA 1
ATOM 691 C C . GLN A 1 88 ? -12.147 -0.994 0.316 1.00 98.00 88 GLN A C 1
ATOM 693 O O . GLN A 1 88 ? -12.930 -0.059 0.148 1.00 98.00 88 GLN A O 1
ATOM 698 N N . TYR A 1 89 ? -10.884 -0.807 0.711 1.00 97.81 89 TYR A N 1
ATOM 699 C CA . TYR A 1 89 ? -10.306 0.514 0.939 1.00 97.81 89 TYR A CA 1
ATOM 700 C C . TYR A 1 89 ? -10.447 1.414 -0.293 1.00 97.81 89 TYR A C 1
ATOM 702 O O . TYR A 1 89 ? -11.012 2.502 -0.204 1.00 97.81 89 TYR A O 1
ATOM 710 N N . LEU A 1 90 ? -9.995 0.940 -1.460 1.00 97.12 90 LEU A N 1
ATOM 711 C CA . LEU A 1 90 ? -10.087 1.705 -2.705 1.00 97.12 90 LEU A CA 1
ATOM 712 C C . LEU A 1 90 ? -11.524 1.972 -3.147 1.00 97.12 90 LEU A C 1
ATOM 714 O O . LEU A 1 90 ? -11.747 2.962 -3.825 1.00 97.12 90 LEU A O 1
ATOM 718 N N . ALA A 1 91 ? -12.483 1.125 -2.772 1.00 96.62 91 ALA A N 1
ATOM 719 C CA . ALA A 1 91 ? -13.904 1.332 -3.037 1.00 96.62 91 ALA A CA 1
ATOM 720 C C . ALA A 1 91 ? -14.568 2.335 -2.070 1.00 96.62 91 ALA A C 1
ATOM 722 O O . ALA A 1 91 ? -15.738 2.674 -2.255 1.00 96.62 91 ALA A O 1
ATOM 723 N N . GLY A 1 92 ? -13.840 2.820 -1.055 1.00 95.88 92 GLY A N 1
ATOM 724 C CA . GLY A 1 92 ? -14.377 3.694 -0.010 1.00 95.88 92 GLY A CA 1
ATOM 725 C C . GLY A 1 92 ? -15.294 2.964 0.975 1.00 95.88 92 GLY A C 1
ATOM 726 O O . GLY A 1 92 ? -16.148 3.591 1.596 1.00 95.88 92 GLY A O 1
ATOM 727 N N . GLU A 1 93 ? -15.152 1.641 1.091 1.00 97.06 93 GLU A N 1
ATOM 728 C CA . GLU A 1 93 ? -15.970 0.799 1.974 1.00 97.06 93 GLU A CA 1
ATOM 729 C C . GLU A 1 93 ? -15.427 0.737 3.409 1.00 97.06 93 GLU A C 1
ATOM 731 O O . GLU A 1 93 ? -16.134 0.278 4.303 1.00 97.06 93 GLU A O 1
ATOM 736 N N . LEU A 1 94 ? -14.196 1.211 3.631 1.00 96.00 94 LEU A N 1
ATOM 737 C CA . LEU A 1 94 ? -13.554 1.281 4.943 1.00 96.00 94 LEU A CA 1
ATOM 738 C C . LEU A 1 94 ? -13.483 2.728 5.430 1.00 96.00 94 LEU A C 1
ATOM 740 O O . LEU A 1 94 ? -13.135 3.637 4.671 1.00 96.00 94 LEU A O 1
ATOM 744 N N . SER A 1 95 ? -13.779 2.930 6.707 1.00 93.56 95 SER A N 1
ATOM 745 C CA . SER A 1 95 ? -13.529 4.183 7.412 1.00 93.56 95 SER A CA 1
ATOM 746 C C . SER A 1 95 ? -12.077 4.250 7.915 1.00 93.56 95 SER A C 1
ATOM 748 O O . SER A 1 95 ? -11.408 3.219 8.003 1.00 93.56 95 SER A O 1
ATOM 750 N N . PRO A 1 96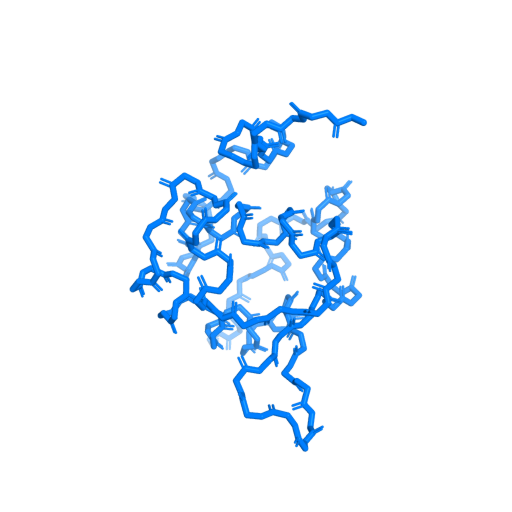 ? -11.562 5.438 8.286 1.00 93.06 96 PRO A N 1
ATOM 751 C CA . PRO A 1 96 ? -10.251 5.549 8.927 1.00 93.06 96 PRO A CA 1
ATOM 752 C C . PRO A 1 96 ? -10.121 4.708 10.205 1.00 93.06 96 PRO A C 1
ATOM 754 O O . PRO A 1 96 ? -9.040 4.212 10.499 1.00 93.06 96 PRO A O 1
ATOM 757 N N . GLU A 1 97 ? -11.216 4.521 10.948 1.00 92.75 97 GLU A N 1
ATOM 758 C CA . GLU A 1 97 ? -11.240 3.711 12.172 1.00 92.75 97 GLU A CA 1
ATOM 759 C C . GLU A 1 97 ? -10.974 2.226 11.884 1.00 92.75 97 GLU A C 1
ATOM 761 O O . GLU A 1 97 ? -10.258 1.584 12.646 1.00 92.75 97 GLU A O 1
ATOM 766 N N . ASP A 1 98 ? -11.460 1.703 10.752 1.00 93.94 98 ASP A N 1
ATOM 767 C CA . ASP A 1 98 ? -11.241 0.307 10.328 1.00 93.94 98 ASP A CA 1
ATOM 768 C C . ASP A 1 98 ? -9.780 0.016 9.940 1.00 93.94 98 ASP A C 1
ATOM 770 O O . ASP A 1 98 ? -9.399 -1.137 9.741 1.00 93.94 98 ASP A O 1
ATOM 774 N N . LEU A 1 99 ? -8.976 1.069 9.772 1.00 93.88 99 LEU A N 1
ATOM 775 C CA . LEU A 1 99 ? -7.582 0.999 9.346 1.00 93.88 99 LEU A CA 1
ATOM 776 C C . LEU A 1 99 ? -6.607 1.271 10.485 1.00 93.88 99 LEU A C 1
ATOM 778 O O . LEU A 1 99 ? -5.407 1.206 10.244 1.00 93.88 99 LEU A O 1
ATOM 782 N N . GLN A 1 100 ? -7.073 1.616 11.685 1.00 90.19 100 GLN A N 1
ATOM 783 C CA . GLN A 1 100 ? -6.170 1.866 12.804 1.00 90.19 100 GLN A CA 1
ATOM 784 C C . GLN A 1 100 ? -5.436 0.589 13.208 1.00 90.19 100 GLN A C 1
ATOM 786 O O . GLN A 1 100 ? -5.941 -0.520 13.039 1.00 90.19 100 GLN A O 1
ATOM 791 N N . ASP A 1 101 ? -4.236 0.756 13.757 1.00 81.19 101 ASP A N 1
ATOM 792 C CA . ASP A 1 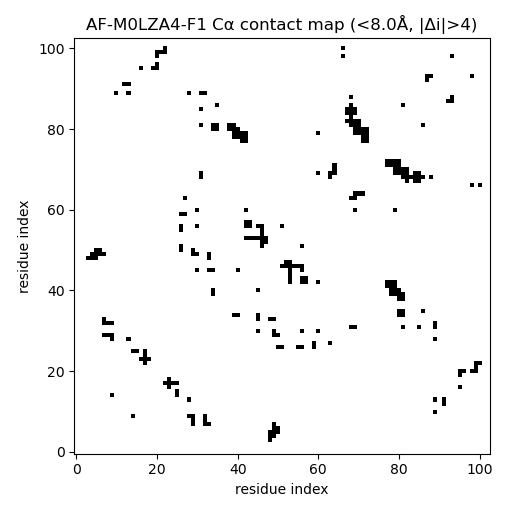101 ? -3.596 -0.348 14.458 1.00 81.19 101 ASP A CA 1
ATOM 793 C C . ASP A 1 101 ? -4.346 -0.622 15.762 1.00 81.19 101 ASP A C 1
ATOM 795 O O . ASP A 1 101 ? -4.612 0.293 16.545 1.00 81.19 101 ASP A O 1
ATOM 799 N N . ASP A 1 102 ? -4.653 -1.896 16.002 1.00 62.53 102 ASP A N 1
ATOM 800 C CA . ASP A 1 102 ? -5.059 -2.386 17.315 1.00 62.53 102 ASP A CA 1
ATOM 801 C C . ASP A 1 102 ? -3.836 -2.307 18.259 1.00 62.53 102 ASP A C 1
ATOM 803 O O . ASP A 1 102 ? -3.106 -3.290 18.420 1.00 62.53 102 ASP A O 1
ATOM 807 N N . GLU A 1 103 ? -3.552 -1.133 18.833 1.00 52.69 103 GLU A N 1
ATOM 808 C CA . GLU A 1 103 ? -2.632 -1.005 19.983 1.00 52.69 103 GLU A CA 1
ATOM 809 C C . GLU A 1 103 ? -3.199 -1.664 21.254 1.00 52.69 103 GLU A C 1
ATOM 811 O O . GLU A 1 10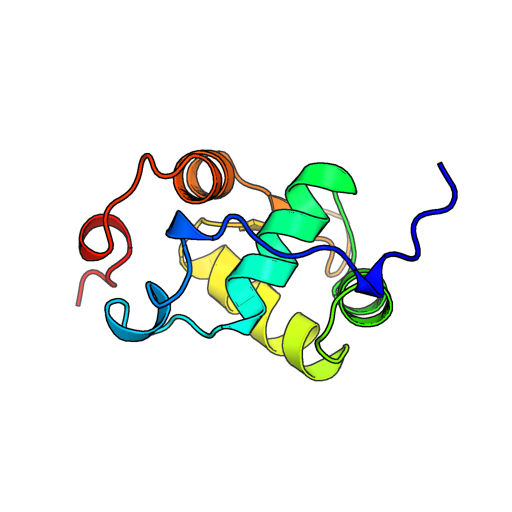3 ? -4.364 -1.385 21.630 1.00 52.69 103 GLU A O 1
#

Foldseek 3Di:
DPDQLAPDDADCVCPCLCVLAVLDDPCVSQLLSCLVPVPKDALCVSQNRYPHHSVVSQVVQVVCVVLVQWDDDPPDPRIIHGGPVVVCVSVVVDHSVNSYDPD

pLDDT: mean 91.51, std 13.19, range [37.0, 98.62]